Protein AF-A0A6L9LEI1-F1 (afdb_monomer_lite)

Organism: NCBI:txid1968276

Radius of gyration: 20.67 Å; chains: 1; bounding box: 42×35×56 Å

Foldseek 3Di:
DKQAPVRDDDDLVVQPPPHQKDWGAQIADPNDTWTWIWGDDDVDIDIFTDNDHRVCRVVVVVVVCVVVVVVCCCCPVPVVLVPPPDDDPVVSVVVCVVVVVVVVVVVVVVPD

Secondary structure (DSSP, 8-state):
-EE-TTS-EE-HHHHTTT-SEEEEEEEEETTEEEEEEEEEETTEEEEEEESS-HHHHHHHHHGGGGHHHHHHIIIIISS-GGGS----HHHHHHHHHHHHHHHHHHHHHH--

InterPro domains:
  IPR002559 Transposase IS4-like domain [PF01609] (55-100)
  IPR012337 Ribonuclease H-like superfamily [SSF53098] (53-110)

Structure (mmCIF, N/CA/C/O backbone):
data_AF-A0A6L9LEI1-F1
#
_entry.id   AF-A0A6L9LEI1-F1
#
loop_
_atom_site.group_PDB
_atom_site.id
_atom_site.type_symbol
_atom_site.label_atom_id
_atom_site.label_alt_id
_atom_site.label_comp_id
_atom_site.label_asym_id
_atom_site.label_entity_id
_atom_site.label_seq_id
_atom_site.pdbx_PDB_ins_code
_atom_site.Cartn_x
_atom_site.Cartn_y
_atom_site.Cartn_z
_atom_site.occupancy
_atom_site.B_iso_or_equiv
_atom_site.auth_seq_id
_atom_site.auth_comp_id
_atom_site.auth_asym_id
_atom_site.auth_atom_id
_atom_site.pdbx_PDB_model_num
ATOM 1 N N . MET A 1 1 ? 5.212 -15.631 -15.817 1.00 69.50 1 MET A N 1
ATOM 2 C CA . MET A 1 1 ? 6.101 -15.203 -16.928 1.00 69.50 1 MET A CA 1
ATOM 3 C C . MET A 1 1 ? 5.552 -13.902 -17.497 1.00 69.50 1 MET A C 1
ATOM 5 O O . MET A 1 1 ? 4.341 -13.732 -17.474 1.00 69.50 1 MET A O 1
ATOM 9 N N . LEU A 1 2 ? 6.403 -12.974 -17.937 1.00 79.75 2 LEU A N 1
ATOM 10 C CA . LEU A 1 2 ? 5.990 -11.652 -18.419 1.00 79.75 2 LEU A CA 1
ATOM 11 C C . LEU A 1 2 ? 6.096 -11.611 -19.939 1.00 79.75 2 LEU A C 1
ATOM 13 O O . LEU A 1 2 ? 7.187 -11.796 -20.465 1.00 79.75 2 LEU A O 1
ATOM 17 N N . THR A 1 3 ? 4.987 -11.365 -20.635 1.00 83.56 3 THR A N 1
ATOM 18 C CA . THR A 1 3 ? 5.015 -11.198 -22.096 1.00 83.56 3 THR A CA 1
ATOM 19 C C . THR A 1 3 ? 5.020 -9.714 -22.421 1.00 83.56 3 THR A C 1
ATOM 21 O O . THR A 1 3 ? 4.066 -8.992 -22.112 1.00 83.56 3 THR A O 1
ATOM 24 N N . LEU A 1 4 ? 6.118 -9.248 -23.004 1.00 79.50 4 LEU A N 1
ATOM 25 C CA . LEU A 1 4 ? 6.277 -7.867 -23.435 1.00 79.50 4 LEU A CA 1
ATOM 26 C C . LEU A 1 4 ? 5.524 -7.619 -24.750 1.00 79.50 4 LEU A C 1
ATOM 28 O O . LEU A 1 4 ? 5.116 -8.540 -25.455 1.00 79.50 4 LEU A O 1
ATOM 32 N N . ARG A 1 5 ? 5.351 -6.343 -25.112 1.00 73.69 5 ARG A N 1
ATOM 33 C CA . ARG A 1 5 ? 4.621 -5.935 -26.326 1.00 73.69 5 ARG A CA 1
ATOM 34 C C . ARG A 1 5 ? 5.246 -6.462 -27.629 1.00 73.69 5 ARG A C 1
ATOM 36 O O . ARG A 1 5 ? 4.546 -6.577 -28.627 1.00 73.69 5 ARG A O 1
ATOM 43 N N . ASN A 1 6 ? 6.539 -6.777 -27.617 1.00 73.38 6 ASN A N 1
ATOM 44 C CA . ASN A 1 6 ? 7.267 -7.389 -28.733 1.00 73.38 6 ASN A CA 1
ATOM 45 C C . ASN A 1 6 ? 7.037 -8.911 -28.852 1.00 73.38 6 ASN A C 1
ATOM 47 O O . ASN A 1 6 ? 7.595 -9.530 -29.750 1.00 73.38 6 ASN A O 1
ATOM 51 N N . GLY A 1 7 ? 6.222 -9.510 -27.974 1.00 73.75 7 GLY A N 1
ATOM 52 C CA . GLY A 1 7 ? 5.944 -10.948 -27.953 1.00 73.75 7 GLY A CA 1
ATOM 53 C C . GLY A 1 7 ? 6.990 -11.772 -27.202 1.00 73.75 7 GLY A C 1
ATOM 54 O O . GLY A 1 7 ? 6.821 -12.981 -27.064 1.00 73.75 7 GLY A O 1
ATOM 55 N N . GLU A 1 8 ? 8.048 -11.146 -26.685 1.00 80.31 8 GLU A N 1
ATOM 56 C CA . GLU A 1 8 ? 9.069 -11.850 -25.919 1.00 80.31 8 GLU A CA 1
ATOM 57 C C . GLU A 1 8 ? 8.576 -12.180 -24.514 1.00 80.31 8 GLU A C 1
ATOM 59 O O . GLU A 1 8 ? 7.973 -11.350 -23.822 1.00 80.31 8 GLU A O 1
ATOM 64 N N . VAL A 1 9 ? 8.891 -13.398 -24.080 1.00 81.06 9 VAL A N 1
ATOM 65 C CA . VAL A 1 9 ? 8.568 -13.892 -22.749 1.00 81.06 9 VAL A CA 1
ATOM 66 C C . VAL A 1 9 ? 9.808 -13.802 -21.876 1.00 81.06 9 VAL A C 1
ATOM 68 O O . VAL A 1 9 ? 10.799 -14.492 -22.099 1.00 81.06 9 VAL A O 1
ATOM 71 N N . TRP A 1 10 ? 9.725 -12.973 -20.846 1.00 79.44 10 TRP A N 1
ATOM 72 C CA . TRP A 1 10 ? 10.803 -12.741 -19.900 1.00 79.44 10 TRP A CA 1
ATOM 73 C C . TRP A 1 10 ? 10.408 -13.190 -18.496 1.00 79.44 10 TRP A C 1
ATOM 75 O O . TRP A 1 10 ? 9.236 -13.175 -18.098 1.00 79.44 10 TRP A O 1
ATOM 85 N N . ARG A 1 11 ? 11.410 -13.573 -17.705 1.00 79.06 11 ARG A N 1
ATOM 86 C CA . ARG A 1 11 ? 11.250 -13.645 -16.253 1.00 79.06 11 ARG A CA 1
ATOM 87 C C . ARG A 1 11 ? 11.521 -12.268 -15.642 1.00 79.06 11 ARG A C 1
ATOM 89 O O . ARG A 1 11 ? 12.299 -11.488 -16.185 1.00 79.06 11 ARG A O 1
ATOM 96 N N . ALA A 1 12 ? 10.871 -11.971 -14.520 1.00 71.81 12 ALA A N 1
ATOM 97 C CA . ALA A 1 12 ? 11.002 -10.676 -13.852 1.00 71.81 12 ALA A CA 1
ATOM 98 C C . ALA A 1 12 ? 12.447 -10.388 -13.400 1.00 71.81 12 ALA A C 1
ATOM 100 O O . ALA A 1 12 ? 12.941 -9.286 -13.596 1.00 71.81 12 ALA A O 1
ATOM 101 N N . ASP A 1 13 ? 13.145 -11.394 -12.877 1.00 72.56 13 ASP A N 1
ATOM 102 C CA . ASP A 1 13 ? 14.549 -11.317 -12.457 1.00 72.56 13 ASP A CA 1
ATOM 103 C C . ASP A 1 13 ? 15.502 -10.992 -13.618 1.00 72.56 13 ASP A C 1
ATOM 105 O O . ASP A 1 13 ? 16.417 -10.186 -13.462 1.00 72.56 13 ASP A O 1
ATOM 109 N N . ALA A 1 14 ? 15.253 -11.541 -14.808 1.00 74.25 14 ALA A N 1
ATOM 110 C CA . ALA A 1 14 ? 16.063 -11.255 -15.994 1.00 74.25 14 ALA A CA 1
ATOM 111 C C . ALA A 1 14 ? 15.913 -9.802 -16.496 1.00 74.25 14 ALA A C 1
ATOM 113 O O . ALA A 1 14 ? 16.832 -9.268 -17.112 1.00 74.25 14 ALA A O 1
ATOM 114 N N . LEU A 1 15 ? 14.779 -9.147 -16.217 1.00 72.88 15 LEU A N 1
ATOM 115 C CA . LEU A 1 15 ? 14.477 -7.791 -16.694 1.00 72.88 15 LEU A CA 1
ATOM 116 C C . LEU A 1 15 ? 15.159 -6.674 -15.891 1.00 72.88 15 LEU A C 1
ATOM 118 O O . LEU A 1 15 ? 15.219 -5.542 -16.368 1.00 72.88 15 LEU A O 1
ATOM 122 N N . LEU A 1 16 ? 15.668 -6.968 -14.691 1.00 70.88 16 LEU A N 1
ATOM 123 C CA . LEU A 1 16 ? 16.350 -5.995 -13.825 1.00 70.88 16 LEU A CA 1
ATOM 124 C C . LEU A 1 16 ? 17.864 -6.196 -13.728 1.00 70.88 16 LEU A C 1
ATOM 126 O O . LEU A 1 16 ? 18.517 -5.506 -12.954 1.00 70.88 16 LEU A O 1
ATOM 130 N N . ALA A 1 17 ? 18.457 -7.069 -14.546 1.00 64.44 17 ALA A N 1
ATOM 131 C CA . ALA A 1 17 ? 19.890 -7.374 -14.487 1.00 64.44 17 ALA A CA 1
ATOM 132 C C . ALA A 1 17 ? 20.826 -6.144 -14.612 1.00 64.44 17 ALA A C 1
A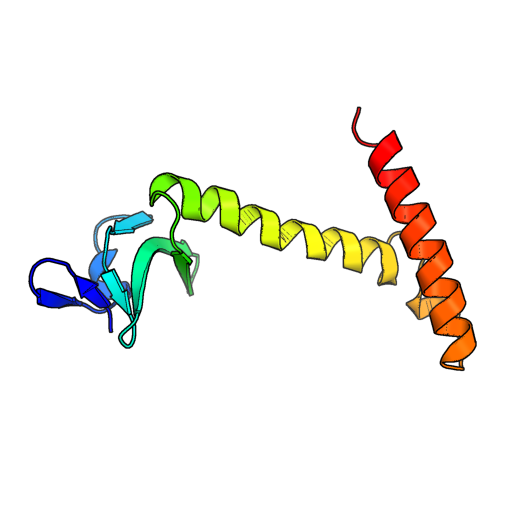TOM 134 O O . ALA A 1 17 ? 22.000 -6.238 -14.266 1.00 64.44 17 ALA A O 1
ATOM 135 N N . GLN A 1 18 ? 20.327 -4.995 -15.089 1.00 60.44 18 GLN A N 1
ATOM 136 C CA . GLN A 1 18 ? 21.093 -3.753 -15.262 1.00 60.44 18 GLN A CA 1
ATOM 137 C C . GLN A 1 18 ? 20.552 -2.554 -14.454 1.00 60.44 18 GLN A C 1
ATOM 139 O O . GLN A 1 18 ? 21.198 -1.508 -14.418 1.00 60.44 18 GLN A O 1
ATOM 144 N N . HIS A 1 19 ? 19.393 -2.673 -13.791 1.00 67.94 19 HIS A N 1
ATOM 145 C CA . HIS A 1 19 ? 18.722 -1.547 -13.127 1.00 67.94 19 HIS A CA 1
ATOM 146 C C . HIS A 1 19 ? 17.989 -1.974 -11.847 1.00 67.94 19 HIS A C 1
ATOM 148 O O . HIS A 1 19 ? 17.341 -3.011 -11.819 1.00 67.94 19 HIS A O 1
ATOM 154 N N . GLN A 1 20 ? 18.007 -1.129 -10.807 1.00 79.12 20 GLN A N 1
ATOM 155 C CA . GLN A 1 20 ? 17.240 -1.371 -9.571 1.00 79.12 20 GLN A CA 1
ATOM 156 C C . GLN A 1 20 ? 15.716 -1.285 -9.768 1.00 79.12 20 GLN A C 1
ATOM 158 O O . GLN A 1 20 ? 14.961 -1.872 -8.993 1.00 79.12 20 GLN A O 1
ATOM 163 N N . GLU A 1 21 ? 15.253 -0.548 -10.782 1.00 88.00 21 GLU A N 1
ATOM 164 C CA . GLU A 1 21 ? 13.835 -0.364 -11.097 1.00 88.00 21 GLU A CA 1
ATOM 165 C C . GLU A 1 21 ? 13.593 -0.425 -12.609 1.00 88.00 21 GLU A C 1
ATOM 167 O O . GLU A 1 21 ? 14.383 0.089 -13.400 1.00 88.00 21 GLU A O 1
ATOM 172 N N . GLY A 1 22 ? 12.465 -1.012 -13.005 1.00 89.06 22 GLY A N 1
ATOM 173 C CA . GLY A 1 22 ? 12.055 -1.201 -14.392 1.00 89.06 22 GLY A CA 1
ATOM 174 C C . GLY A 1 22 ? 10.575 -0.885 -14.578 1.00 89.06 22 GLY A C 1
ATOM 175 O O . GLY A 1 22 ? 9.741 -1.190 -13.725 1.00 89.06 22 GLY A O 1
ATOM 176 N N . TYR A 1 23 ? 10.243 -0.261 -15.707 1.00 90.81 23 TYR A N 1
ATOM 177 C CA . TYR A 1 23 ? 8.895 0.208 -16.019 1.00 90.81 23 TYR A CA 1
ATOM 178 C C . TYR A 1 23 ? 8.464 -0.318 -17.384 1.00 90.81 23 TYR A C 1
ATOM 180 O O . TYR A 1 23 ? 9.085 -0.006 -18.398 1.00 90.81 23 TYR A O 1
ATOM 188 N N . PHE A 1 24 ? 7.360 -1.056 -17.422 1.00 89.88 24 PHE A N 1
ATOM 189 C CA . PHE A 1 24 ? 6.906 -1.762 -18.613 1.00 89.88 24 PHE A CA 1
ATOM 190 C C . PHE A 1 24 ? 5.442 -1.438 -18.898 1.00 89.88 24 PHE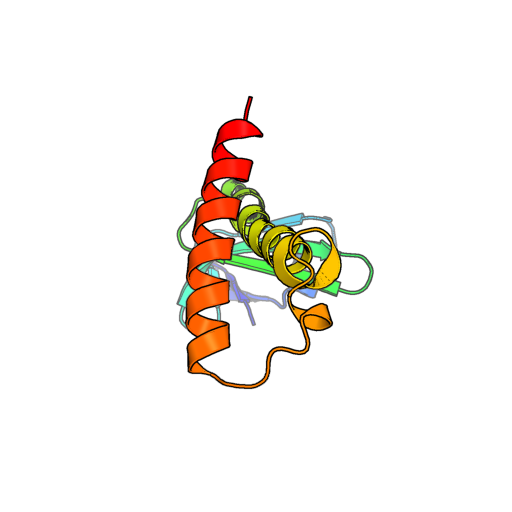 A C 1
ATOM 192 O O . PHE A 1 24 ? 4.577 -1.551 -18.029 1.00 89.88 24 PHE A O 1
ATOM 199 N N . LYS A 1 25 ? 5.151 -0.998 -20.121 1.00 90.94 25 LYS A N 1
ATOM 200 C CA . LYS A 1 25 ? 3.785 -0.683 -20.550 1.00 90.94 25 LYS A CA 1
ATOM 201 C C . LYS A 1 25 ? 3.158 -1.887 -21.234 1.00 90.94 25 LYS A C 1
ATOM 203 O O . LYS A 1 25 ? 3.838 -2.568 -21.995 1.00 90.94 25 LYS A O 1
ATOM 208 N N . GLU A 1 26 ? 1.855 -2.064 -21.024 1.00 90.31 26 GLU A N 1
ATOM 209 C CA . GLU A 1 26 ? 1.035 -3.029 -21.767 1.00 90.31 26 GLU A CA 1
ATOM 210 C C . GLU A 1 26 ? 1.578 -4.474 -21.743 1.00 90.31 26 GLU A C 1
ATOM 212 O O . GLU A 1 26 ? 1.472 -5.193 -22.735 1.00 90.31 26 GLU A O 1
ATOM 217 N N . VAL A 1 27 ? 2.149 -4.890 -20.610 1.00 90.69 27 VAL A N 1
ATOM 218 C CA . VAL A 1 27 ? 2.659 -6.247 -20.373 1.00 90.69 27 VAL A CA 1
ATOM 219 C C . VAL A 1 27 ? 1.494 -7.192 -20.134 1.00 90.69 27 VAL A C 1
ATOM 221 O O . VAL A 1 27 ? 0.536 -6.834 -19.447 1.00 90.69 27 VAL A O 1
ATOM 224 N N . ILE A 1 28 ? 1.589 -8.407 -20.665 1.00 89.12 28 ILE A N 1
ATOM 225 C CA . ILE A 1 28 ? 0.648 -9.480 -20.358 1.00 89.12 28 ILE A CA 1
ATOM 226 C C . ILE A 1 28 ? 1.240 -10.348 -19.248 1.00 89.12 28 ILE A C 1
ATOM 228 O O . ILE A 1 28 ? 2.326 -10.917 -19.393 1.00 89.12 28 ILE A O 1
ATOM 232 N N . VAL A 1 29 ? 0.504 -10.442 -18.146 1.00 86.56 29 VAL A N 1
ATOM 233 C CA . VAL A 1 29 ? 0.806 -11.286 -16.987 1.00 86.56 29 VAL A CA 1
ATOM 234 C C . VAL A 1 29 ? -0.357 -12.243 -16.824 1.00 86.56 29 VAL A C 1
ATOM 236 O O . VAL A 1 29 ?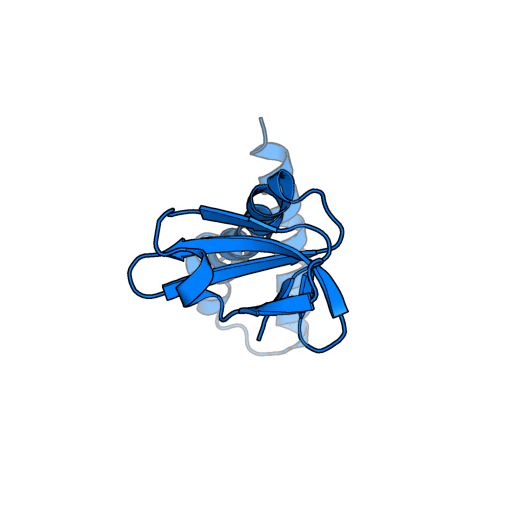 -1.477 -11.792 -16.607 1.00 86.56 29 VAL A O 1
ATOM 239 N N . ASP A 1 30 ? -0.110 -13.540 -16.993 1.00 85.69 30 ASP A N 1
ATOM 240 C CA . ASP A 1 30 ? -1.125 -14.592 -16.847 1.00 85.69 30 ASP A CA 1
ATOM 241 C C . ASP A 1 30 ? -2.437 -14.294 -17.612 1.00 85.69 30 ASP A C 1
ATOM 243 O O . ASP A 1 30 ? -3.542 -14.498 -17.120 1.00 85.69 30 ASP A O 1
ATOM 247 N N . GLY A 1 31 ? -2.313 -13.756 -18.833 1.00 86.12 31 GLY A N 1
ATOM 248 C CA . GLY A 1 31 ? -3.446 -13.406 -19.703 1.00 86.12 31 GLY A CA 1
ATOM 249 C C . GLY A 1 31 ? -4.053 -12.016 -19.470 1.00 86.12 31 GLY A C 1
ATOM 250 O O . GLY A 1 31 ? -4.905 -11.588 -20.246 1.00 86.12 31 GLY A O 1
ATOM 251 N N . VAL A 1 32 ? -3.593 -11.270 -18.462 1.00 88.25 32 VAL A N 1
ATOM 252 C CA . VAL A 1 32 ? -4.080 -9.919 -18.150 1.00 88.25 32 VAL A CA 1
ATOM 253 C C . VAL A 1 32 ? -3.109 -8.865 -18.666 1.00 88.25 32 VAL A C 1
ATOM 255 O O . VAL A 1 32 ? -1.930 -8.865 -18.318 1.00 88.25 32 VAL A O 1
ATOM 258 N N . ARG A 1 33 ? -3.615 -7.924 -19.471 1.00 90.56 33 ARG A N 1
ATOM 259 C CA . ARG A 1 33 ? -2.838 -6.792 -19.988 1.00 90.56 33 ARG A CA 1
ATOM 260 C C . ARG A 1 33 ? -2.835 -5.636 -18.990 1.00 90.56 33 ARG A C 1
ATOM 262 O O . ARG A 1 33 ? -3.893 -5.109 -18.653 1.00 90.56 33 ARG A O 1
ATOM 269 N N . LEU A 1 34 ? -1.654 -5.214 -18.549 1.00 93.44 34 LEU A N 1
ATOM 270 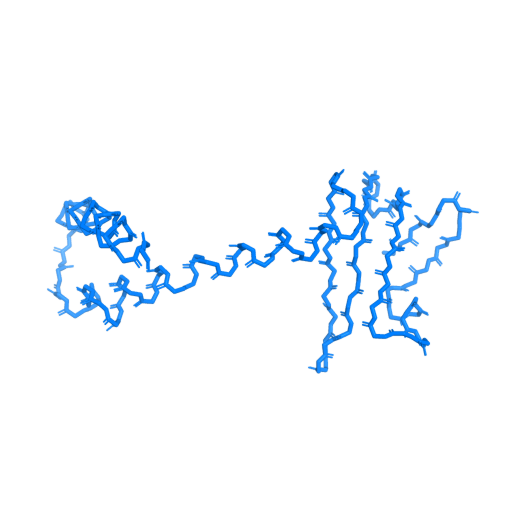C CA . LEU A 1 34 ? -1.490 -4.160 -17.549 1.00 93.44 34 LEU A CA 1
ATOM 271 C C . LEU A 1 34 ? -0.180 -3.386 -17.722 1.00 93.44 34 LEU A C 1
ATOM 273 O O . LEU A 1 34 ? 0.751 -3.821 -18.396 1.00 93.44 34 LEU A O 1
ATOM 277 N N . ASN A 1 35 ? -0.098 -2.218 -17.095 1.00 94.06 35 ASN A N 1
ATOM 278 C CA . ASN A 1 35 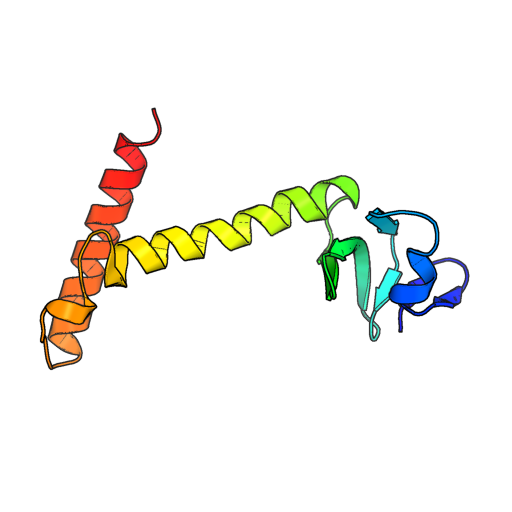? 1.175 -1.538 -16.909 1.00 94.06 35 ASN A CA 1
ATOM 279 C C . ASN A 1 35 ? 1.840 -2.088 -15.651 1.00 94.06 35 ASN A C 1
ATOM 281 O O . ASN A 1 35 ? 1.173 -2.297 -14.637 1.00 94.06 35 ASN A O 1
ATOM 285 N N . MET A 1 36 ? 3.150 -2.292 -15.710 1.00 92.38 36 MET A N 1
ATOM 286 C CA . MET A 1 36 ? 3.929 -2.904 -14.646 1.00 92.38 36 MET A CA 1
ATOM 287 C C . MET A 1 36 ? 5.105 -2.020 -14.244 1.00 92.38 36 MET A C 1
ATOM 289 O O . MET A 1 36 ? 5.783 -1.433 -15.088 1.00 92.38 36 MET A O 1
ATOM 293 N N . ALA A 1 37 ? 5.361 -1.962 -12.944 1.00 92.94 37 ALA A N 1
ATOM 294 C CA . ALA A 1 37 ? 6.597 -1.471 -12.368 1.00 92.94 37 ALA A CA 1
ATOM 295 C C . ALA A 1 37 ? 7.228 -2.595 -11.542 1.00 92.94 37 ALA A C 1
ATOM 297 O O . ALA A 1 37 ? 6.531 -3.315 -10.823 1.00 92.94 37 ALA A O 1
ATOM 298 N N . LEU A 1 38 ? 8.536 -2.755 -11.672 1.00 91.31 38 LEU A N 1
ATOM 299 C CA . LEU A 1 38 ? 9.313 -3.802 -11.031 1.00 91.31 38 LEU A CA 1
ATOM 300 C C . LEU A 1 38 ? 10.497 -3.162 -10.308 1.00 91.31 38 LEU A C 1
ATOM 302 O O . LEU A 1 38 ? 11.151 -2.283 -10.866 1.00 91.31 38 LEU A O 1
ATOM 306 N N . LYS A 1 39 ? 10.741 -3.557 -9.062 1.00 90.69 39 LYS A N 1
ATOM 307 C CA . LYS A 1 39 ? 11.833 -3.032 -8.240 1.00 90.69 39 LYS A CA 1
ATOM 308 C C . LYS A 1 39 ? 12.536 -4.162 -7.510 1.00 90.69 39 LYS A C 1
ATOM 310 O O . LYS A 1 39 ? 11.871 -5.009 -6.917 1.00 90.69 39 LYS A O 1
ATOM 315 N N . GLN A 1 40 ? 13.863 -4.149 -7.528 1.00 88.19 40 GLN A N 1
ATOM 316 C CA . GLN A 1 40 ? 14.665 -5.037 -6.697 1.00 88.19 40 GLN A CA 1
ATOM 317 C C . GLN A 1 40 ? 14.680 -4.519 -5.256 1.00 88.19 40 GLN A C 1
ATOM 319 O O . GLN A 1 40 ? 14.898 -3.328 -5.017 1.00 88.19 40 GLN A O 1
ATOM 324 N N . LEU A 1 41 ? 14.418 -5.409 -4.307 1.00 86.31 41 LEU A N 1
ATOM 325 C CA . LEU A 1 41 ? 14.565 -5.186 -2.873 1.00 86.31 41 LEU A CA 1
ATOM 326 C C . LEU A 1 41 ? 15.695 -6.077 -2.341 1.00 86.31 41 LEU A C 1
ATOM 328 O O . LEU A 1 41 ? 16.166 -6.979 -3.036 1.00 86.31 41 LEU A O 1
ATOM 332 N N . ASP A 1 42 ? 16.126 -5.836 -1.105 1.00 85.62 42 ASP A N 1
ATOM 333 C CA . ASP A 1 42 ? 17.148 -6.659 -0.455 1.00 85.62 42 ASP A CA 1
ATOM 334 C C . ASP A 1 42 ? 16.647 -8.104 -0.304 1.00 85.62 42 ASP A C 1
ATOM 336 O O . ASP A 1 42 ? 15.840 -8.416 0.571 1.00 85.62 42 ASP A O 1
ATOM 340 N N . GLY A 1 43 ? 17.110 -8.983 -1.196 1.00 81.88 43 GLY A N 1
ATOM 341 C CA . GLY A 1 43 ? 16.761 -10.404 -1.216 1.00 81.88 43 GLY A CA 1
ATOM 342 C C . GLY A 1 43 ? 15.400 -10.754 -1.831 1.00 81.88 43 GLY A C 1
ATOM 343 O O . GLY A 1 43 ? 15.055 -11.933 -1.836 1.00 81.88 43 GLY A O 1
ATOM 344 N N . ASP A 1 44 ? 14.645 -9.787 -2.366 1.00 86.31 44 ASP A N 1
ATOM 345 C CA . ASP A 1 44 ? 13.314 -10.033 -2.944 1.00 86.31 44 ASP A CA 1
ATOM 346 C C . ASP A 1 44 ? 12.967 -9.061 -4.090 1.00 86.31 44 ASP A C 1
ATOM 348 O O . ASP A 1 44 ? 13.721 -8.138 -4.408 1.00 86.31 44 ASP A O 1
ATOM 352 N N . TRP A 1 45 ? 11.810 -9.248 -4.724 1.00 85.88 45 TRP A N 1
ATOM 353 C CA . TRP A 1 45 ? 11.339 -8.439 -5.848 1.00 85.88 45 TRP A CA 1
ATOM 354 C C . TRP A 1 45 ? 9.950 -7.865 -5.584 1.00 85.88 45 TRP A C 1
ATOM 356 O O . TRP A 1 45 ? 9.014 -8.570 -5.214 1.00 85.88 45 TRP A O 1
ATOM 366 N N . LEU A 1 46 ? 9.776 -6.574 -5.862 1.00 89.56 46 LEU A N 1
ATOM 367 C CA . LEU A 1 46 ? 8.481 -5.912 -5.818 1.00 89.56 46 LEU A CA 1
ATOM 368 C C . LEU A 1 46 ? 7.925 -5.736 -7.233 1.00 89.56 46 LEU A C 1
ATOM 370 O O . LEU A 1 46 ? 8.379 -4.866 -7.977 1.00 89.56 46 LEU A O 1
ATOM 374 N N . LEU A 1 47 ? 6.895 -6.515 -7.570 1.00 90.38 47 LEU A N 1
ATOM 375 C CA . LEU A 1 47 ? 6.050 -6.294 -8.745 1.00 90.38 47 LEU A CA 1
ATOM 376 C C . LEU A 1 47 ? 4.801 -5.494 -8.374 1.00 90.38 47 LEU A C 1
ATOM 378 O O . LEU A 1 47 ? 4.041 -5.882 -7.489 1.00 90.38 47 LEU A O 1
ATOM 382 N N . VAL A 1 48 ? 4.536 -4.423 -9.118 1.00 92.38 48 VAL A N 1
ATOM 383 C CA . VAL A 1 48 ? 3.287 -3.663 -9.032 1.00 92.38 48 VAL A CA 1
ATOM 384 C C . VAL A 1 48 ? 2.666 -3.569 -10.418 1.00 92.38 48 VAL A C 1
ATOM 386 O O . VAL A 1 48 ? 3.264 -3.004 -11.332 1.00 92.38 48 VAL A O 1
ATOM 389 N N . GLY A 1 49 ? 1.454 -4.101 -10.566 1.00 93.06 49 GLY A N 1
ATOM 390 C CA . GLY A 1 49 ? 0.682 -4.060 -11.805 1.00 93.06 49 GLY A CA 1
ATOM 391 C C . GLY A 1 49 ? -0.607 -3.254 -11.665 1.00 93.06 49 GLY A C 1
ATOM 392 O O . GLY A 1 49 ? -1.252 -3.288 -10.619 1.00 93.06 49 GLY A O 1
ATOM 393 N N . GLY A 1 50 ? -1.000 -2.530 -12.711 1.00 92.62 50 GLY A N 1
ATOM 394 C CA . GLY A 1 50 ? -2.276 -1.817 -12.721 1.00 92.62 50 GLY A CA 1
ATOM 395 C C . GLY A 1 50 ? -2.552 -1.023 -13.999 1.00 92.62 50 GLY A C 1
ATOM 396 O O . GLY A 1 50 ? -1.711 -0.960 -14.895 1.00 92.62 50 GLY A O 1
ATOM 397 N N . PRO A 1 51 ? -3.728 -0.377 -14.089 1.00 92.81 51 PRO A N 1
ATOM 398 C CA . PRO A 1 51 ? -4.119 0.418 -15.256 1.00 92.81 51 PRO A CA 1
ATOM 399 C C . PRO A 1 51 ? -3.436 1.797 -15.311 1.00 92.81 51 PRO A C 1
ATOM 401 O O . PRO A 1 51 ? -3.557 2.523 -16.294 1.00 92.81 51 PRO A O 1
ATOM 404 N N . LEU A 1 52 ? -2.726 2.192 -14.253 1.00 93.12 52 LEU A N 1
ATOM 405 C CA . LEU A 1 52 ? -2.117 3.515 -14.128 1.00 93.12 52 LEU A CA 1
ATOM 406 C C . LEU A 1 52 ? -0.882 3.666 -15.016 1.00 93.12 52 LEU A C 1
ATOM 408 O O . LEU A 1 52 ? -0.271 2.691 -15.448 1.00 93.12 52 LEU A O 1
ATOM 412 N N . ALA A 1 53 ? -0.456 4.911 -15.236 1.00 93.56 53 ALA A N 1
ATOM 413 C CA . ALA A 1 53 ? 0.837 5.179 -15.853 1.00 93.56 53 ALA A CA 1
ATOM 414 C C . ALA A 1 53 ? 1.963 4.510 -15.046 1.00 93.56 53 ALA A C 1
ATOM 416 O O . ALA A 1 53 ? 2.007 4.653 -13.826 1.00 93.56 53 ALA A O 1
ATOM 417 N N . VAL A 1 54 ? 2.903 3.847 -15.728 1.00 92.25 54 VAL A N 1
ATOM 418 C CA . VAL A 1 54 ? 3.984 3.056 -15.102 1.00 92.25 54 VAL A CA 1
ATOM 419 C C . VAL A 1 54 ? 4.733 3.799 -13.988 1.00 92.25 54 VAL A C 1
ATOM 421 O O . VAL A 1 54 ? 4.947 3.248 -12.915 1.00 92.25 54 VAL A O 1
ATOM 424 N N . LYS A 1 55 ? 5.026 5.092 -14.180 1.00 92.44 55 LYS A N 1
ATOM 425 C CA . LYS A 1 55 ? 5.720 5.934 -13.188 1.00 92.44 55 LYS A CA 1
ATOM 426 C C . LYS A 1 55 ? 4.885 6.248 -11.935 1.00 92.44 55 LYS A C 1
ATOM 428 O O . LYS A 1 55 ? 5.434 6.658 -10.922 1.00 92.44 55 LYS A O 1
ATOM 433 N N . LYS A 1 56 ? 3.559 6.084 -11.993 1.00 94.00 56 LYS A N 1
ATOM 434 C CA . LYS A 1 56 ? 2.636 6.302 -10.865 1.00 94.00 56 LYS A CA 1
ATOM 435 C C . LYS A 1 56 ? 2.379 5.030 -10.053 1.00 94.00 56 LYS A C 1
ATOM 437 O O . LYS A 1 56 ? 1.829 5.135 -8.961 1.00 94.00 56 LYS A O 1
ATOM 442 N N . LEU A 1 57 ? 2.762 3.850 -10.553 1.00 94.44 57 LEU A N 1
ATOM 443 C CA . LEU A 1 57 ? 2.436 2.569 -9.917 1.00 94.44 57 LEU A CA 1
ATOM 444 C C . LEU A 1 57 ? 3.044 2.447 -8.517 1.00 94.44 57 LEU A C 1
ATOM 446 O O . LEU A 1 57 ? 2.307 2.193 -7.570 1.00 94.44 57 LEU A O 1
ATOM 450 N N . PHE A 1 58 ? 4.345 2.709 -8.349 1.00 93.75 58 PHE A N 1
ATOM 451 C CA . PHE A 1 58 ? 4.968 2.653 -7.019 1.00 93.75 58 PHE A CA 1
ATOM 452 C C . PHE A 1 58 ? 4.412 3.701 -6.058 1.00 93.75 58 PHE A C 1
ATOM 454 O O . PHE A 1 58 ? 4.125 3.380 -4.906 1.00 93.75 58 PHE A O 1
ATOM 461 N N . ALA A 1 59 ? 4.212 4.935 -6.532 1.00 92.62 59 ALA A N 1
ATOM 462 C CA . ALA A 1 59 ? 3.635 6.000 -5.719 1.00 92.62 59 ALA A CA 1
ATOM 463 C C . ALA A 1 59 ? 2.236 5.619 -5.216 1.00 92.62 59 ALA A C 1
ATOM 465 O O . ALA A 1 59 ? 1.942 5.775 -4.034 1.00 92.62 59 ALA A O 1
ATOM 466 N N . HIS A 1 60 ? 1.399 5.045 -6.083 1.00 93.75 60 HIS A N 1
ATOM 467 C CA . HIS A 1 60 ? 0.074 4.601 -5.677 1.00 93.75 60 HIS A CA 1
ATOM 468 C C . HIS A 1 60 ? 0.136 3.373 -4.756 1.00 93.75 60 HIS A C 1
ATOM 470 O O . HIS A 1 60 ? -0.584 3.311 -3.759 1.00 93.75 60 HIS A O 1
ATOM 476 N N . TYR A 1 61 ? 1.008 2.406 -5.045 1.00 92.94 61 TYR A N 1
ATOM 477 C CA . TYR A 1 61 ? 1.173 1.219 -4.208 1.00 92.94 61 TYR A CA 1
ATOM 478 C C . TYR A 1 61 ? 1.638 1.572 -2.791 1.00 92.94 61 TYR A C 1
ATOM 480 O O . TYR A 1 61 ? 1.230 0.925 -1.829 1.00 92.94 61 TYR A O 1
ATOM 488 N N . ARG A 1 62 ? 2.405 2.658 -2.631 1.00 91.25 62 ARG A N 1
ATOM 489 C CA . ARG A 1 62 ? 2.823 3.166 -1.319 1.00 91.25 62 ARG A CA 1
ATOM 490 C C . ARG A 1 62 ? 1.640 3.498 -0.406 1.00 91.25 62 ARG A C 1
ATOM 492 O O . ARG A 1 62 ? 1.751 3.294 0.800 1.00 91.25 62 ARG A O 1
ATOM 499 N N . TYR A 1 63 ? 0.494 3.922 -0.949 1.00 90.19 63 TYR A N 1
ATOM 500 C CA . TYR A 1 63 ? -0.709 4.144 -0.140 1.00 90.19 63 TYR A CA 1
ATOM 501 C C . TYR A 1 63 ? -1.223 2.865 0.529 1.00 90.19 63 TYR A C 1
ATOM 503 O O . TYR A 1 63 ? -1.822 2.970 1.595 1.00 90.19 63 TYR A O 1
ATOM 511 N N . ARG A 1 64 ? -0.942 1.661 0.001 1.00 90.12 64 ARG A N 1
ATOM 512 C CA . ARG A 1 64 ? -1.295 0.393 0.670 1.00 90.12 64 ARG A CA 1
ATOM 513 C C . ARG A 1 64 ? -0.725 0.329 2.088 1.00 90.12 64 ARG A C 1
ATOM 515 O O . ARG A 1 64 ? -1.400 -0.148 2.993 1.00 90.12 64 ARG A O 1
ATOM 522 N N . TRP A 1 65 ? 0.490 0.841 2.291 1.00 87.38 65 TRP A N 1
ATOM 523 C CA . TRP A 1 65 ? 1.158 0.810 3.592 1.00 87.38 65 TRP A CA 1
ATOM 524 C C . TRP A 1 65 ? 0.427 1.622 4.664 1.00 87.38 65 TRP A C 1
ATOM 526 O O . TRP A 1 65 ? 0.594 1.343 5.842 1.00 87.38 65 TRP A O 1
ATOM 536 N N . SER A 1 66 ? -0.423 2.589 4.290 1.00 85.81 66 SER A N 1
ATOM 537 C CA . SER A 1 66 ? -1.181 3.421 5.243 1.00 85.81 66 SER A CA 1
ATOM 538 C C . SER A 1 66 ? -2.109 2.629 6.171 1.00 85.81 66 SER A C 1
ATOM 540 O O . SER A 1 66 ? -2.424 3.093 7.267 1.00 85.81 66 SER A O 1
ATOM 542 N N . ILE A 1 67 ? -2.505 1.413 5.784 1.00 86.44 67 ILE A N 1
ATOM 543 C CA . ILE A 1 67 ? -3.372 0.568 6.609 1.00 86.44 67 ILE A CA 1
ATOM 544 C C . ILE A 1 67 ? -2.626 -0.072 7.791 1.00 86.44 67 ILE A C 1
ATOM 546 O O . ILE A 1 67 ? -3.227 -0.398 8.812 1.00 86.44 67 ILE A O 1
ATOM 550 N N . GLU A 1 68 ? -1.308 -0.241 7.687 1.00 88.56 68 GLU A N 1
ATOM 551 C CA . GLU A 1 68 ? -0.494 -0.821 8.755 1.00 88.56 68 GLU A CA 1
ATOM 552 C C . GLU A 1 68 ? -0.390 0.076 9.995 1.00 88.56 68 GLU A C 1
ATOM 554 O O . GLU A 1 68 ? -0.699 -0.417 11.084 1.00 88.56 68 GLU A O 1
ATOM 559 N N . PRO A 1 69 ? -0.038 1.377 9.898 1.00 85.44 69 PRO A N 1
ATOM 560 C CA . PRO A 1 69 ? -0.054 2.260 11.056 1.00 85.44 69 PRO A CA 1
ATOM 561 C C . PRO A 1 69 ? -1.466 2.406 11.638 1.00 85.44 69 PRO A C 1
ATOM 563 O O . PRO A 1 69 ? -1.593 2.468 12.858 1.00 85.44 69 PRO A O 1
ATOM 566 N N . PHE A 1 70 ? -2.518 2.356 10.809 1.00 85.00 70 PHE A N 1
ATOM 567 C CA . PHE A 1 70 ? -3.905 2.296 11.282 1.00 85.00 70 PHE A CA 1
ATOM 568 C C . PHE A 1 70 ? -4.160 1.063 12.161 1.00 85.00 70 PHE A C 1
ATOM 570 O O . PHE A 1 70 ? -4.607 1.183 13.300 1.00 85.00 70 PHE A O 1
ATOM 577 N N . PHE A 1 71 ? -3.828 -0.145 11.701 1.00 85.69 71 PHE A N 1
ATOM 578 C CA . PHE A 1 71 ? -4.018 -1.335 12.535 1.00 85.69 71 PHE A CA 1
ATOM 579 C C . PHE A 1 71 ? -3.101 -1.359 13.762 1.00 85.69 71 PHE A C 1
ATOM 581 O O . PHE A 1 71 ? -3.511 -1.844 14.818 1.00 85.69 71 PHE A O 1
ATOM 588 N N . GLN A 1 72 ? -1.887 -0.815 13.669 1.00 86.62 72 GLN A N 1
ATOM 589 C CA . GLN A 1 72 ? -0.992 -0.693 14.820 1.00 86.62 72 GLN A CA 1
ATOM 590 C C . GLN A 1 72 ? -1.547 0.253 15.895 1.00 86.62 72 GLN A C 1
ATOM 592 O O . GLN A 1 72 ? -1.473 -0.079 17.085 1.00 86.62 72 GLN A O 1
ATOM 597 N N . SER A 1 73 ? -2.121 1.401 15.509 1.00 85.31 73 SER A N 1
ATOM 598 C CA . SER A 1 73 ? -2.735 2.343 16.453 1.00 85.31 73 SER A CA 1
ATOM 599 C C . SER A 1 73 ? -3.971 1.750 17.121 1.00 85.31 73 SER A C 1
ATOM 601 O O . SER A 1 73 ? -4.199 1.983 18.305 1.00 85.31 73 SER A O 1
ATOM 603 N N . LEU A 1 74 ? -4.742 0.935 16.401 1.00 84.44 74 LEU A N 1
ATOM 604 C CA . LEU A 1 74 ? -5.885 0.220 16.962 1.00 84.44 74 LEU A CA 1
ATOM 605 C C . LEU A 1 74 ? -5.459 -0.853 17.974 1.00 84.44 74 LEU A C 1
ATOM 607 O O . LEU A 1 74 ? -5.974 -0.902 19.089 1.00 84.44 74 LEU A O 1
ATOM 611 N N . LYS A 1 75 ? -4.504 -1.708 17.604 1.00 81.94 75 LYS A N 1
ATOM 612 C CA . LYS A 1 75 ? -4.162 -2.900 18.388 1.00 81.94 75 LYS A CA 1
ATOM 613 C C . LYS A 1 75 ? -3.312 -2.602 19.617 1.00 81.94 75 LYS A C 1
ATOM 615 O O . LYS A 1 75 ? -3.695 -3.004 20.711 1.00 81.94 75 LYS A O 1
ATOM 620 N N . LYS A 1 76 ? -2.173 -1.917 19.442 1.00 75.12 76 LYS A N 1
ATOM 621 C CA . LY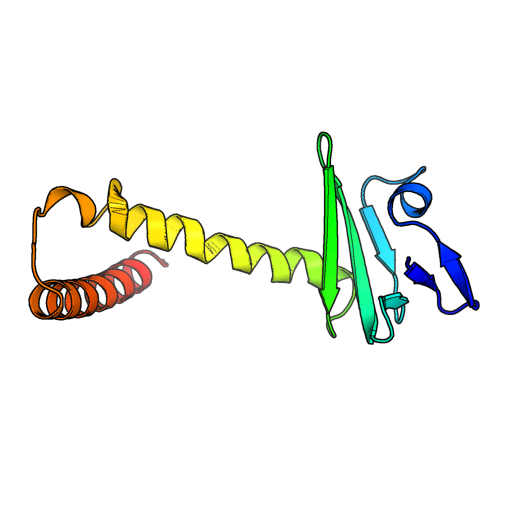S A 1 76 ? -1.113 -1.849 20.469 1.00 75.12 76 LYS A CA 1
ATOM 622 C C . LYS A 1 76 ? -0.673 -0.441 20.862 1.00 75.12 76 LYS A C 1
ATOM 624 O O . LYS A 1 76 ? -0.379 -0.222 22.028 1.00 75.12 76 LYS A O 1
ATOM 629 N N . ARG A 1 77 ? -0.587 0.510 19.923 1.00 70.50 77 ARG A N 1
ATOM 630 C CA . ARG A 1 77 ? 0.057 1.820 20.177 1.00 70.50 77 ARG A CA 1
ATOM 631 C C . ARG A 1 77 ? -0.895 2.961 20.554 1.00 70.50 77 ARG A C 1
ATOM 633 O O . ARG A 1 77 ? -0.421 3.967 21.059 1.00 70.50 77 ARG A O 1
ATOM 640 N N . GLY A 1 78 ? -2.200 2.823 20.307 1.00 77.69 78 GLY A N 1
ATOM 641 C CA . GLY A 1 78 ? -3.198 3.865 20.588 1.00 77.69 78 GLY A CA 1
ATOM 642 C C . GLY A 1 78 ? -4.332 3.360 21.474 1.00 77.69 78 GLY A C 1
ATOM 643 O O . GLY A 1 78 ? -4.307 3.539 22.684 1.00 77.69 78 GLY A O 1
ATOM 644 N N . PHE A 1 79 ? -5.317 2.692 20.874 1.00 79.06 79 PHE A N 1
ATOM 645 C CA . PHE A 1 79 ? -6.538 2.259 21.568 1.00 79.06 79 PHE A CA 1
ATOM 646 C C . PHE A 1 79 ? -6.387 0.956 22.358 1.00 79.06 79 PHE A C 1
ATOM 648 O O . PHE A 1 79 ? -7.310 0.577 23.075 1.00 79.06 79 PHE A O 1
ATOM 655 N N . ARG A 1 80 ? -5.234 0.282 22.227 1.00 82.81 80 ARG A N 1
ATOM 656 C CA . ARG A 1 80 ? -4.850 -0.923 22.987 1.00 82.81 80 ARG A CA 1
ATOM 657 C C . ARG A 1 80 ? -5.967 -1.973 23.023 1.00 82.81 80 ARG A C 1
ATOM 659 O O . ARG A 1 80 ? -6.227 -2.582 24.057 1.00 82.81 80 ARG A O 1
ATOM 666 N N . LEU A 1 81 ? -6.643 -2.184 21.887 1.00 82.00 81 LEU A N 1
ATOM 667 C CA . LEU A 1 81 ? -7.815 -3.063 21.794 1.00 82.00 81 LEU A CA 1
ATOM 668 C C . LEU A 1 81 ? -7.536 -4.476 22.326 1.00 82.00 81 LEU A C 1
ATOM 670 O O . LEU A 1 81 ? -8.411 -5.078 22.949 1.00 82.00 81 LEU A O 1
ATOM 674 N N . GLU A 1 82 ? -6.316 -4.979 22.117 1.00 80.25 82 GLU A N 1
ATOM 675 C CA . GLU A 1 82 ? -5.885 -6.313 22.555 1.00 80.25 82 GLU A CA 1
ATOM 676 C C . GLU A 1 82 ? -5.822 -6.451 24.089 1.00 80.25 82 GLU A C 1
ATOM 678 O O . GLU A 1 82 ? -5.958 -7.554 24.611 1.00 80.25 82 GLU A O 1
ATOM 683 N N . GLU A 1 83 ? -5.684 -5.344 24.822 1.00 82.69 83 GLU A N 1
ATOM 684 C CA . GLU A 1 83 ? -5.561 -5.332 26.286 1.00 82.69 83 GLU A CA 1
ATOM 685 C C . GLU A 1 83 ? -6.893 -5.144 27.013 1.00 82.69 83 GLU A C 1
ATOM 687 O O . GLU A 1 83 ? -6.983 -5.324 28.224 1.00 82.69 83 GLU A O 1
ATOM 692 N N . THR A 1 84 ? -7.962 -4.808 26.292 1.00 79.69 84 THR A N 1
ATOM 693 C CA . THR A 1 84 ? -9.267 -4.528 26.910 1.00 79.69 84 THR A CA 1
ATOM 694 C C . THR A 1 84 ? -9.919 -5.759 27.556 1.00 79.69 84 THR A C 1
ATOM 696 O O . THR A 1 84 ? -10.952 -5.624 28.211 1.00 79.69 84 THR A O 1
ATOM 699 N N . HIS A 1 85 ? -9.353 -6.961 27.351 1.00 82.31 85 HIS A N 1
ATOM 700 C CA . HIS A 1 85 ? -9.872 -8.271 27.776 1.00 82.31 85 HIS A CA 1
ATOM 701 C C . HIS A 1 85 ? -11.365 -8.496 27.454 1.00 82.31 85 HIS A C 1
ATOM 703 O O . HIS A 1 85 ? -12.004 -9.395 28.007 1.00 82.31 85 HIS A O 1
ATOM 709 N N . LEU A 1 86 ? -11.933 -7.693 26.548 1.00 82.38 86 LEU A N 1
ATOM 710 C CA . LEU A 1 86 ? -13.343 -7.705 26.199 1.00 82.38 86 LEU A CA 1
ATOM 711 C C . LEU A 1 86 ? -13.669 -8.991 25.447 1.00 82.38 86 LEU A C 1
ATOM 713 O O . LEU A 1 86 ? -13.255 -9.203 24.309 1.00 82.38 86 LEU A O 1
ATOM 717 N N . LYS A 1 87 ? -14.453 -9.850 26.096 1.00 77.56 87 LYS A N 1
ATOM 718 C CA . LYS A 1 87 ? -14.986 -11.078 25.508 1.00 77.56 87 LYS A CA 1
ATOM 719 C C . LYS A 1 87 ? -16.439 -10.833 25.098 1.00 77.56 87 LYS A C 1
ATOM 721 O O . LYS A 1 87 ? -17.242 -10.353 25.898 1.00 77.56 87 LYS A O 1
ATOM 726 N N . GLY A 1 88 ? -16.765 -11.133 23.841 1.00 85.06 88 GLY A N 1
ATOM 727 C CA . GLY A 1 88 ? -18.115 -11.009 23.278 1.00 85.06 88 GLY A CA 1
ATOM 728 C C . GLY A 1 88 ? -18.161 -10.165 22.004 1.00 85.06 88 GLY A C 1
ATOM 729 O O . GLY A 1 88 ? -17.790 -8.990 22.006 1.00 85.06 88 GLY A O 1
ATOM 730 N N . ALA A 1 89 ? -18.663 -10.762 20.920 1.00 86.19 89 ALA A N 1
ATOM 731 C CA . ALA A 1 89 ? -18.687 -10.153 19.590 1.00 86.19 89 ALA A CA 1
ATOM 732 C C . ALA A 1 89 ? -19.442 -8.813 19.554 1.00 86.19 89 ALA A C 1
ATOM 734 O O . ALA A 1 89 ? -18.966 -7.860 18.944 1.00 86.19 89 ALA A O 1
ATOM 735 N N . ASP A 1 90 ? -20.574 -8.695 20.252 1.00 90.06 90 ASP A N 1
ATOM 736 C CA . ASP A 1 90 ? -21.370 -7.459 20.238 1.00 90.06 90 ASP A CA 1
ATOM 737 C C . ASP A 1 90 ? -20.694 -6.296 20.964 1.00 90.06 90 ASP A C 1
ATOM 739 O O . ASP A 1 90 ? -20.818 -5.142 20.553 1.00 90.06 90 ASP A O 1
ATOM 743 N N . ARG A 1 91 ? -19.934 -6.583 22.024 1.00 86.00 91 ARG A N 1
ATOM 744 C CA . ARG A 1 91 ? -19.161 -5.557 22.736 1.00 86.00 91 ARG A CA 1
ATOM 745 C C . ARG A 1 91 ? -17.970 -5.105 21.901 1.00 86.00 91 ARG A C 1
ATOM 747 O O . ARG A 1 91 ? -17.715 -3.907 21.813 1.00 86.00 91 ARG A O 1
ATOM 754 N N . LEU A 1 92 ? -17.305 -6.045 21.229 1.00 87.31 92 LEU A N 1
ATOM 755 C CA . LEU A 1 92 ? -16.213 -5.737 20.312 1.00 87.31 92 LEU A CA 1
ATOM 756 C C . LEU A 1 92 ? -16.699 -4.901 19.121 1.00 87.31 92 LEU A C 1
ATOM 758 O O . LEU A 1 92 ? -16.049 -3.922 18.776 1.00 87.31 92 LEU A O 1
ATOM 762 N N . LYS A 1 93 ? -17.869 -5.211 18.544 1.00 88.81 93 LYS A N 1
ATOM 763 C CA . LYS A 1 93 ? -18.485 -4.395 17.481 1.00 88.81 93 LYS A CA 1
ATOM 764 C C . LYS A 1 93 ? -18.689 -2.944 17.922 1.00 88.81 93 LYS A C 1
ATOM 766 O O . LYS A 1 93 ? -18.312 -2.030 17.194 1.00 88.81 93 LYS A O 1
ATOM 771 N N . LYS A 1 94 ? -19.251 -2.730 19.117 1.00 90.81 94 LYS A N 1
ATOM 772 C CA . LYS A 1 94 ? -19.466 -1.381 19.672 1.00 90.81 94 LYS A CA 1
ATOM 773 C C . LYS A 1 94 ? -18.146 -0.645 19.896 1.00 90.81 94 LYS A C 1
ATOM 775 O O . LYS A 1 94 ? -18.021 0.506 19.493 1.00 90.81 94 LYS A O 1
ATOM 780 N N . LEU A 1 95 ? -17.158 -1.320 20.484 1.00 88.88 95 LEU A N 1
ATOM 781 C CA . LEU A 1 95 ? -15.831 -0.749 20.703 1.00 88.88 95 LEU A CA 1
ATOM 782 C C . LEU A 1 95 ? -15.158 -0.370 19.379 1.00 88.88 95 LEU A C 1
ATOM 784 O O . LEU A 1 95 ? -14.668 0.745 19.250 1.00 88.88 95 LEU A O 1
ATOM 788 N N . MET A 1 96 ? -15.193 -1.258 18.383 1.00 89.25 96 MET A N 1
ATOM 789 C CA . MET A 1 96 ? -14.648 -0.993 17.052 1.00 89.25 96 MET A CA 1
ATOM 790 C C . MET A 1 96 ? -15.312 0.219 16.399 1.00 89.25 96 MET A C 1
ATOM 792 O O . MET A 1 96 ? -14.605 1.064 15.869 1.00 89.25 96 MET A O 1
ATOM 796 N N . ALA A 1 97 ? -16.640 0.350 16.484 1.00 91.50 97 ALA A N 1
ATOM 797 C CA . ALA A 1 97 ? -17.350 1.501 15.929 1.00 91.50 97 ALA A CA 1
ATOM 798 C C . ALA A 1 97 ? -16.893 2.828 16.562 1.00 91.50 97 ALA A C 1
ATOM 800 O O . ALA A 1 97 ? -16.575 3.777 15.844 1.00 91.50 97 ALA A O 1
ATOM 801 N N . VAL A 1 98 ? -16.807 2.879 17.896 1.00 91.06 98 VAL A N 1
ATOM 802 C CA . VAL A 1 98 ? -16.356 4.075 18.627 1.00 91.06 98 VAL A CA 1
ATOM 803 C C . VAL A 1 98 ? -14.904 4.395 18.289 1.00 91.06 98 VAL A C 1
ATOM 805 O O . VAL A 1 98 ? -14.589 5.522 17.924 1.00 91.06 98 VAL A O 1
ATOM 808 N N . VAL A 1 99 ? -14.026 3.396 18.341 1.00 89.12 99 VAL A N 1
ATOM 809 C CA . VAL A 1 99 ? -12.597 3.568 18.083 1.00 89.12 99 VAL A CA 1
ATOM 810 C C . VAL A 1 99 ? -12.323 3.986 16.635 1.00 89.12 99 VAL A C 1
ATOM 812 O O . VAL A 1 99 ? -11.490 4.860 16.404 1.00 89.12 99 VAL A O 1
ATOM 815 N N . SER A 1 100 ? -13.029 3.419 15.653 1.00 89.69 100 SER A N 1
ATOM 816 C CA . SER A 1 100 ? -12.927 3.851 14.255 1.00 89.69 100 SER A CA 1
ATOM 817 C C . SER A 1 100 ? -13.340 5.312 14.089 1.00 89.69 100 SER A C 1
ATOM 819 O O . SER A 1 100 ? -12.643 6.063 13.409 1.00 89.69 100 SER A O 1
ATOM 821 N N . LEU A 1 101 ? -14.423 5.738 14.745 1.00 90.50 101 LEU A N 1
ATOM 822 C CA . LEU A 1 101 ? -14.863 7.130 14.716 1.00 90.50 101 LEU A CA 1
ATOM 823 C C . LEU A 1 101 ? -13.827 8.060 15.367 1.00 90.50 101 LEU A C 1
ATOM 825 O O . LEU A 1 101 ? -13.436 9.059 14.765 1.00 90.50 101 LEU A O 1
ATOM 829 N N . THR A 1 102 ? -13.324 7.713 16.556 1.00 89.25 102 THR A N 1
ATOM 830 C CA . THR A 1 102 ? -12.273 8.485 17.236 1.00 89.25 102 THR A CA 1
ATOM 831 C C . THR A 1 102 ? -11.005 8.568 16.390 1.00 89.25 102 THR A C 1
ATOM 833 O O . THR A 1 102 ? -10.418 9.641 16.285 1.00 89.25 102 THR A O 1
ATOM 836 N N . PHE A 1 103 ? -10.606 7.480 15.724 1.00 85.81 103 PHE A N 1
ATOM 837 C CA . PHE A 1 103 ? -9.447 7.486 14.835 1.00 85.81 103 PHE A CA 1
ATOM 838 C C . PHE A 1 103 ? -9.611 8.481 13.678 1.00 85.81 103 PHE A C 1
ATOM 840 O O . PHE A 1 103 ? -8.682 9.232 13.393 1.00 85.81 103 PHE A O 1
ATOM 847 N N . VAL A 1 104 ? -10.789 8.542 13.044 1.00 88.44 104 VAL A N 1
ATOM 848 C CA . VAL A 1 104 ? -11.069 9.520 11.975 1.00 88.44 104 VAL A CA 1
ATOM 849 C C . VAL A 1 104 ? -10.944 10.956 12.488 1.00 88.44 104 VAL A C 1
ATOM 851 O O . VAL A 1 104 ? -10.375 11.799 11.795 1.00 88.44 104 VAL A O 1
ATOM 854 N N . PHE A 1 105 ? -11.416 11.237 13.706 1.00 89.31 105 PHE A N 1
ATOM 855 C CA . PHE A 1 105 ? -11.241 12.550 14.330 1.00 89.31 105 PHE A CA 1
ATOM 856 C C . PHE A 1 105 ? -9.767 12.873 14.599 1.00 89.31 105 PHE A C 1
ATOM 858 O O . PHE A 1 105 ? -9.302 13.940 14.203 1.00 89.31 105 PHE A O 1
ATOM 865 N N . CYS A 1 106 ? -9.010 11.952 15.203 1.00 86.94 106 CYS A N 1
ATOM 866 C CA . CYS A 1 106 ? -7.576 12.137 15.437 1.00 86.94 106 CYS A CA 1
ATOM 867 C C . CYS A 1 106 ? -6.812 12.368 14.127 1.00 86.94 106 CYS A C 1
ATOM 869 O O . CYS A 1 106 ? -5.955 13.243 14.061 1.00 86.94 106 CYS A O 1
ATOM 871 N N . TRP A 1 107 ? -7.155 11.624 13.074 1.00 84.31 107 TRP A N 1
ATOM 872 C CA . TRP A 1 107 ? -6.568 11.788 11.748 1.00 84.31 107 TRP A CA 1
ATOM 873 C C . TRP A 1 107 ? -6.880 13.160 11.144 1.00 84.31 107 TRP A C 1
ATOM 875 O O . TRP A 1 107 ? -5.987 13.816 10.620 1.00 84.31 107 TRP A O 1
ATOM 885 N N . LYS A 1 108 ? -8.134 13.619 11.248 1.00 86.88 108 LYS A N 1
ATOM 886 C CA . LYS A 1 108 ? -8.568 14.946 10.784 1.00 86.88 108 LYS A CA 1
ATOM 887 C C . LYS A 1 108 ? -7.843 16.089 11.497 1.00 86.88 108 LYS A C 1
ATOM 889 O O . LYS A 1 108 ? -7.514 17.066 10.843 1.00 86.88 108 LYS A O 1
ATOM 894 N N . VAL A 1 109 ? -7.623 15.975 12.808 1.00 87.38 109 VAL A N 1
ATOM 895 C CA . VAL A 1 109 ? -6.947 17.010 13.612 1.00 87.38 109 VAL A CA 1
ATOM 896 C C . VAL A 1 109 ? -5.428 16.975 13.417 1.00 87.38 109 VAL A C 1
ATOM 898 O O . VAL A 1 109 ? -4.799 18.024 13.380 1.00 87.38 109 VAL A O 1
ATOM 901 N N . GLY A 1 110 ? -4.837 15.784 13.280 1.00 74.56 110 GLY A N 1
ATOM 902 C CA . GLY A 1 110 ? -3.395 15.608 13.083 1.00 74.56 110 GLY A CA 1
ATOM 903 C C . GLY A 1 110 ? -2.894 15.898 11.663 1.00 74.56 110 GLY A C 1
ATOM 904 O O . GLY A 1 110 ? -1.690 16.017 11.468 1.00 74.56 110 GLY A O 1
ATOM 905 N N . TYR A 1 111 ? -3.788 16.007 10.674 1.00 62.72 111 TYR A N 1
ATOM 906 C CA . TYR A 1 111 ? -3.480 16.538 9.343 1.00 62.72 111 TYR A CA 1
ATOM 907 C C . TYR A 1 111 ? -3.538 18.076 9.370 1.00 62.72 111 TYR A C 1
ATOM 909 O O . TYR A 1 111 ? -4.527 18.668 8.936 1.00 62.72 111 TYR A O 1
ATOM 917 N N . TYR A 1 112 ? -2.489 18.712 9.893 1.00 42.94 112 TYR A N 1
ATOM 918 C CA . TYR A 1 112 ? -2.229 20.151 9.779 1.00 42.94 112 TYR A CA 1
ATOM 919 C C . TYR A 1 112 ? -0.736 20.406 9.577 1.00 42.94 112 TYR A C 1
ATOM 921 O O . TYR A 1 112 ? 0.069 19.650 10.167 1.00 42.94 112 TYR A O 1
#

Sequence (112 aa):
MLTLRNGEVWRADALLAQHQEGYFKEVIVDGVRLNMALKQLDGDWLLVGGPLAVKKLFAHYRYRWSIEPFFQSLKKRGFRLEETHLKGADRLKKLMAVVSLTFVFCWKVGYY

pLDDT: mean 84.69, std 8.39, range [42.94, 94.44]